Protein AF-A0A6L5FIC2-F1 (afdb_monomer_lite)

pLDDT: mean 86.9, std 14.46, range [40.75, 97.56]

Foldseek 3Di:
DDDCADPVRHHDDDDDPALLVQLLVLQVLLPDPPHDPVSSVVSPVSSLVSLQCCLQPVVVDDLDCVVVVVDDPVSSVSSVVSNDPPDD

Radius of gyration: 12.92 Å; chains: 1; bounding box: 26×31×33 Å

Sequence (88 aa):
MGSHRDERGEPLRVVATDPRVWFAHKLWLSKRMDRDPIKRKRDEAQAQTIGQVVAEHLPHLSFVQDQMRMLPKTVFDEAAPLFSTAGR

Secondary structure (DSSP, 8-state):
----B-TTSSBPP---S-HHHHHHHHHHHHT-TTS-HHHHHHHHHHHHHHHHHHHHH-TTS---TTT-TTS-HHHHHHHGGGS-----

Structure (mmCIF, N/CA/C/O backbone):
data_AF-A0A6L5FIC2-F1
#
_entry.id   AF-A0A6L5FIC2-F1
#
loop_
_atom_site.group_PDB
_atom_site.id
_atom_site.type_symbol
_atom_site.label_atom_id
_atom_site.label_alt_id
_atom_site.label_comp_id
_atom_site.label_asym_id
_atom_site.label_entity_id
_atom_site.label_seq_id
_atom_site.pdbx_PDB_ins_code
_atom_site.Cartn_x
_atom_site.Cartn_y
_atom_site.Cartn_z
_atom_site.occupancy
_atom_site.B_iso_or_equiv
_atom_site.auth_seq_id
_atom_site.auth_comp_id
_atom_site.auth_asym_id
_atom_site.auth_atom_id
_atom_site.pdbx_PDB_model_num
ATOM 1 N N . MET A 1 1 ? 5.003 15.861 -6.772 1.00 40.75 1 MET A N 1
ATOM 2 C CA . MET A 1 1 ? 3.590 15.954 -7.196 1.00 40.75 1 MET A CA 1
ATOM 3 C C . MET A 1 1 ? 3.495 15.499 -8.655 1.00 40.75 1 MET A C 1
ATOM 5 O O . MET A 1 1 ? 3.969 16.214 -9.525 1.00 40.75 1 MET A O 1
ATOM 9 N N . GLY A 1 2 ? 2.997 14.292 -8.927 1.00 43.56 2 GLY A N 1
ATOM 10 C CA . GLY A 1 2 ? 2.952 13.683 -10.272 1.00 43.56 2 GLY A CA 1
ATOM 11 C C . GLY A 1 2 ? 3.328 12.197 -10.197 1.00 43.56 2 GLY A C 1
ATOM 12 O O . GLY A 1 2 ? 4.300 11.873 -9.533 1.00 43.56 2 GLY A O 1
ATOM 13 N N . SER A 1 3 ? 2.624 11.232 -10.786 1.00 47.25 3 SER A N 1
ATOM 14 C CA . SER A 1 3 ? 1.558 11.277 -11.787 1.00 47.25 3 SER A CA 1
ATOM 15 C C . SER A 1 3 ? 0.741 9.978 -11.741 1.00 47.25 3 SER A C 1
ATOM 17 O O . SER A 1 3 ? 1.256 8.914 -12.081 1.00 47.25 3 SER A O 1
ATOM 19 N N . HIS A 1 4 ? -0.547 10.057 -11.409 1.00 54.25 4 HIS A N 1
ATOM 20 C CA . HIS A 1 4 ? -1.498 8.937 -11.551 1.00 54.25 4 HIS A CA 1
ATOM 21 C C . HIS A 1 4 ? -2.133 8.967 -12.938 1.00 54.25 4 HIS A C 1
ATOM 23 O O . HIS A 1 4 ? -3.351 8.880 -13.096 1.00 54.25 4 HIS A O 1
ATOM 29 N N . ARG A 1 5 ? -1.284 9.216 -13.933 1.00 55.41 5 ARG A N 1
ATOM 30 C CA . ARG A 1 5 ? -1.695 9.434 -15.305 1.00 55.41 5 ARG A CA 1
ATOM 31 C C . ARG A 1 5 ? -1.529 8.138 -16.090 1.00 55.41 5 ARG A C 1
ATOM 33 O O . ARG A 1 5 ? -0.589 7.379 -15.841 1.00 55.41 5 ARG A O 1
ATOM 40 N N . ASP A 1 6 ? -2.456 7.867 -16.994 1.00 63.94 6 ASP A N 1
ATOM 41 C CA . ASP A 1 6 ? -2.302 6.811 -17.986 1.00 63.94 6 ASP A CA 1
ATOM 42 C C . ASP A 1 6 ? -1.139 7.129 -18.951 1.00 63.94 6 ASP A C 1
ATOM 44 O O . ASP A 1 6 ? -0.449 8.144 -18.824 1.00 63.94 6 ASP A O 1
ATOM 48 N N . GLU A 1 7 ? -0.894 6.261 -19.933 1.00 64.75 7 GLU A N 1
ATOM 49 C CA . GLU A 1 7 ? 0.197 6.442 -20.906 1.00 64.75 7 GLU A CA 1
ATOM 50 C C . GLU A 1 7 ? 0.043 7.715 -21.766 1.00 64.75 7 GLU A C 1
ATOM 52 O O . GLU A 1 7 ? 0.966 8.083 -22.488 1.00 64.75 7 GLU A O 1
ATOM 57 N N . ARG A 1 8 ? -1.107 8.398 -21.673 1.00 66.31 8 ARG A N 1
ATOM 58 C CA . ARG A 1 8 ? -1.460 9.621 -22.399 1.00 66.31 8 ARG A CA 1
ATOM 59 C C . ARG A 1 8 ? -1.485 10.867 -21.514 1.00 66.31 8 ARG A C 1
ATOM 61 O O . ARG A 1 8 ? -1.646 11.960 -22.045 1.00 66.31 8 ARG A O 1
ATOM 68 N N . GLY A 1 9 ? -1.285 10.742 -20.202 1.00 66.62 9 GLY A N 1
ATOM 69 C CA . GLY A 1 9 ? -1.323 11.889 -19.297 1.00 66.62 9 GLY A CA 1
ATOM 70 C C . GLY A 1 9 ? -2.675 12.123 -18.609 1.00 66.62 9 GLY A C 1
ATOM 71 O O . GLY A 1 9 ? -2.800 13.111 -17.887 1.00 66.62 9 GLY A O 1
ATOM 72 N N . GLU A 1 10 ? -3.662 11.243 -18.763 1.00 73.81 10 GLU A N 1
ATOM 73 C CA . GLU A 1 10 ? -5.021 11.429 -18.230 1.00 73.81 10 GLU A CA 1
ATOM 74 C C . GLU A 1 10 ? -5.236 10.713 -16.888 1.00 73.81 10 GLU A C 1
ATOM 76 O O . GLU A 1 10 ? -4.558 9.721 -16.618 1.00 73.81 10 GLU A O 1
ATOM 81 N N . PRO A 1 11 ? -6.167 11.169 -16.024 1.00 70.75 11 PRO A N 1
ATOM 82 C CA . PRO A 1 11 ? -6.479 10.492 -14.767 1.00 70.75 11 PRO A CA 1
ATOM 83 C C . PRO A 1 11 ? -6.797 9.005 -14.968 1.00 70.75 11 PRO A C 1
ATOM 85 O O . PRO A 1 11 ? -7.726 8.637 -15.691 1.00 70.75 11 PRO A O 1
ATOM 88 N N . LEU A 1 12 ? -6.045 8.131 -14.296 1.00 73.38 12 LEU A N 1
ATOM 89 C CA . LEU A 1 12 ? -6.262 6.693 -14.389 1.00 73.38 12 LEU A CA 1
ATOM 90 C C . LEU A 1 12 ? -7.550 6.289 -13.660 1.00 73.38 12 LEU A C 1
ATOM 92 O O . LEU A 1 12 ? -7.639 6.377 -12.434 1.00 73.38 12 LEU A O 1
ATOM 96 N N . ARG A 1 13 ? -8.528 5.752 -14.398 1.00 78.50 13 ARG A N 1
ATOM 97 C CA . ARG A 1 13 ? -9.675 5.073 -13.784 1.00 78.50 13 ARG A CA 1
ATOM 98 C C . ARG A 1 13 ? -9.224 3.733 -13.199 1.00 78.50 13 ARG A C 1
ATOM 100 O O . ARG A 1 13 ? -8.790 2.847 -13.931 1.00 78.50 13 ARG A O 1
ATOM 107 N N . VAL A 1 14 ? -9.396 3.566 -11.890 1.00 76.56 14 VAL A N 1
ATOM 108 C CA . VAL A 1 14 ? -9.174 2.294 -11.189 1.00 76.56 14 VAL A CA 1
ATOM 109 C C . VAL A 1 14 ? -10.526 1.667 -10.865 1.00 76.56 14 VAL A C 1
ATOM 111 O O . VAL A 1 14 ? -11.352 2.278 -10.195 1.00 76.56 14 VAL A O 1
ATOM 114 N N . VAL A 1 15 ? -10.753 0.443 -11.346 1.00 77.81 15 VAL A N 1
ATOM 115 C CA . VAL A 1 15 ? -11.906 -0.383 -10.962 1.00 77.81 15 VAL A CA 1
ATOM 116 C C . VAL A 1 15 ? -11.366 -1.570 -10.174 1.00 77.81 15 VAL A C 1
ATOM 118 O O . VAL A 1 15 ? -10.638 -2.398 -10.719 1.00 77.81 15 VAL A O 1
ATOM 121 N N . ALA A 1 16 ? -11.682 -1.622 -8.884 1.00 79.81 16 ALA A N 1
ATOM 122 C CA . ALA A 1 16 ? -11.250 -2.677 -7.978 1.00 79.81 16 ALA A CA 1
ATOM 123 C C . ALA A 1 16 ? -12.356 -2.975 -6.962 1.00 79.81 16 ALA A C 1
ATOM 125 O O . ALA A 1 16 ? -12.987 -2.051 -6.457 1.00 79.81 16 ALA A O 1
ATOM 126 N N . THR A 1 17 ? -12.569 -4.257 -6.656 1.00 80.31 17 THR A N 1
ATOM 127 C CA . THR A 1 17 ? -13.583 -4.697 -5.683 1.00 80.31 17 THR A CA 1
ATOM 128 C C . THR A 1 17 ? -13.250 -4.240 -4.261 1.00 80.31 17 THR A C 1
ATOM 130 O O . THR A 1 17 ? -14.137 -3.798 -3.542 1.00 80.31 17 THR A O 1
ATOM 133 N N . ASP A 1 18 ? -11.973 -4.300 -3.870 1.00 92.81 18 ASP A N 1
ATOM 134 C CA . ASP A 1 18 ? -11.466 -3.687 -2.640 1.00 92.81 18 ASP A CA 1
ATOM 135 C C . ASP A 1 18 ? -10.152 -2.950 -2.961 1.00 92.81 18 ASP A C 1
ATOM 137 O O . ASP A 1 18 ? -9.159 -3.597 -3.328 1.00 92.81 18 ASP A O 1
ATOM 141 N N . PRO A 1 19 ? -10.111 -1.609 -2.857 1.00 94.19 19 PRO A N 1
ATOM 142 C CA . PRO A 1 19 ? -8.912 -0.844 -3.174 1.00 94.19 19 PRO A CA 1
ATOM 143 C C . PRO A 1 19 ? -7.753 -1.141 -2.209 1.00 94.19 19 PRO A C 1
ATOM 145 O O . PRO A 1 19 ? -6.596 -0.988 -2.604 1.00 94.19 19 PRO A O 1
ATOM 148 N N . ARG A 1 20 ? -8.032 -1.639 -0.993 1.00 95.62 20 ARG A N 1
ATOM 149 C CA . ARG A 1 20 ? -7.012 -2.042 -0.012 1.00 95.62 20 ARG A CA 1
ATOM 150 C C . ARG A 1 20 ? -6.206 -3.241 -0.486 1.00 95.62 20 ARG A C 1
ATOM 152 O O . ARG A 1 20 ? -4.978 -3.229 -0.498 1.00 95.62 20 ARG A O 1
ATOM 159 N N . VAL A 1 21 ? -6.916 -4.271 -0.936 1.00 95.69 21 VAL A N 1
ATOM 160 C CA . VAL A 1 21 ? -6.306 -5.478 -1.505 1.00 95.69 21 VAL A CA 1
ATOM 161 C C . VAL A 1 21 ? -5.568 -5.134 -2.794 1.00 95.69 21 VAL A C 1
ATOM 163 O O . VAL A 1 21 ? -4.481 -5.653 -3.052 1.00 95.69 21 VAL A O 1
ATOM 166 N N . TRP A 1 22 ? -6.138 -4.233 -3.598 1.00 95.88 22 TRP A N 1
ATOM 167 C CA . TRP A 1 22 ? -5.548 -3.825 -4.865 1.00 95.88 22 TRP A CA 1
ATOM 168 C C . TRP A 1 22 ? -4.162 -3.203 -4.688 1.00 95.88 22 TRP A C 1
ATOM 170 O O . TRP A 1 22 ? -3.220 -3.650 -5.346 1.00 95.88 22 TRP A O 1
ATOM 180 N N . PHE A 1 23 ? -4.000 -2.219 -3.793 1.00 96.56 23 PHE A N 1
ATOM 181 C CA . PHE A 1 23 ? -2.695 -1.574 -3.617 1.00 96.56 23 PHE A CA 1
ATOM 182 C C . PHE A 1 23 ? -1.662 -2.542 -3.024 1.00 96.56 23 PHE A C 1
ATOM 184 O O . PHE A 1 23 ? -0.514 -2.552 -3.470 1.00 96.56 23 PHE A O 1
ATOM 191 N N . ALA A 1 24 ? -2.070 -3.412 -2.093 1.00 97.06 24 ALA A N 1
ATOM 192 C CA . ALA A 1 24 ? -1.190 -4.424 -1.513 1.00 97.06 24 ALA A CA 1
ATOM 193 C C . ALA A 1 24 ? -0.686 -5.410 -2.582 1.00 97.06 24 ALA A C 1
ATOM 195 O O . ALA A 1 24 ? 0.507 -5.707 -2.663 1.00 97.06 24 ALA A O 1
ATOM 196 N N . HIS A 1 25 ? -1.573 -5.852 -3.476 1.00 95.94 25 HIS A N 1
ATOM 197 C CA . HIS A 1 25 ? -1.205 -6.705 -4.603 1.00 95.94 25 HIS A CA 1
ATOM 198 C C . HIS A 1 25 ? -0.279 -5.994 -5.601 1.00 95.94 25 HIS A C 1
ATOM 200 O O . HIS A 1 25 ? 0.656 -6.605 -6.118 1.00 95.94 25 HIS A O 1
ATOM 206 N N . LYS A 1 26 ? -0.497 -4.700 -5.863 1.00 96.38 26 LYS A N 1
ATOM 207 C CA . LYS A 1 26 ? 0.390 -3.900 -6.719 1.00 96.38 26 LYS A CA 1
ATOM 208 C C . LYS A 1 26 ? 1.796 -3.769 -6.141 1.00 96.38 26 LYS A C 1
ATOM 210 O O . LYS A 1 26 ? 2.7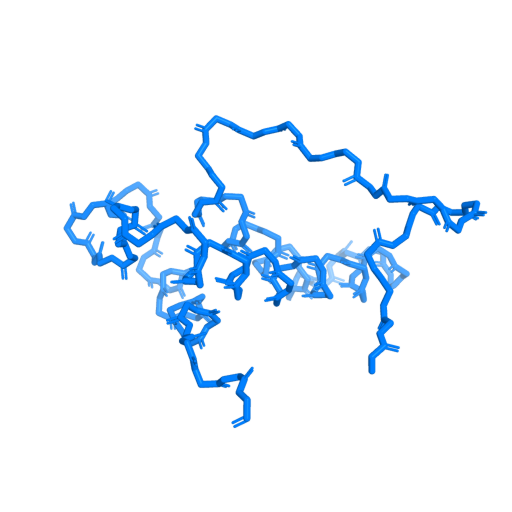60 -3.953 -6.882 1.00 96.38 26 LYS A O 1
ATOM 215 N N . LEU A 1 27 ? 1.914 -3.549 -4.833 1.00 97.56 27 LEU A N 1
ATOM 216 C CA . LEU A 1 27 ? 3.208 -3.536 -4.154 1.00 97.56 27 LEU A CA 1
ATOM 217 C C . LEU A 1 27 ? 3.894 -4.904 -4.227 1.00 97.56 27 LEU A C 1
ATOM 219 O O . LEU A 1 27 ? 5.088 -4.992 -4.493 1.00 97.56 27 LEU A O 1
ATOM 223 N N . TRP A 1 28 ? 3.145 -5.987 -4.029 1.00 97.06 28 TRP A N 1
ATOM 224 C CA . TRP A 1 28 ? 3.700 -7.330 -4.167 1.00 97.06 28 TRP A CA 1
ATOM 225 C C . TRP A 1 28 ? 4.198 -7.602 -5.598 1.00 97.06 28 TRP A C 1
ATOM 227 O O . TRP A 1 28 ? 5.310 -8.098 -5.784 1.00 97.06 28 TRP A O 1
ATOM 237 N N . LEU A 1 29 ? 3.427 -7.217 -6.623 1.00 96.38 29 LEU A N 1
ATOM 238 C CA . LEU A 1 29 ? 3.834 -7.350 -8.026 1.00 96.38 29 LEU A CA 1
ATOM 239 C C . LEU A 1 29 ? 5.103 -6.557 -8.352 1.00 96.38 29 LEU A C 1
ATOM 241 O O . LEU A 1 29 ? 5.923 -7.041 -9.134 1.00 96.38 29 LEU A O 1
ATOM 245 N N . SER A 1 30 ? 5.284 -5.367 -7.770 1.00 96.69 30 SER A N 1
ATOM 2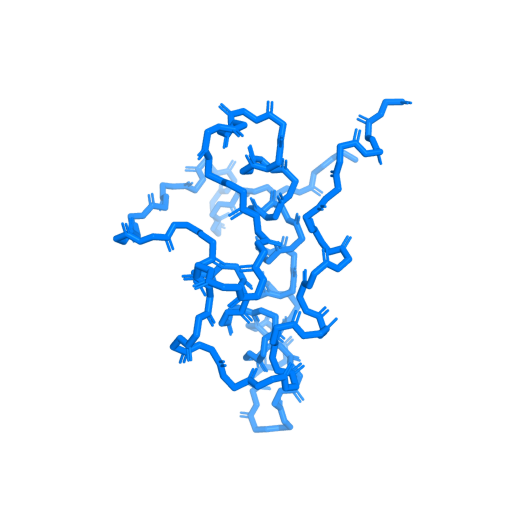46 C CA . SER A 1 30 ? 6.472 -4.545 -8.024 1.00 96.69 30 SER A CA 1
ATOM 247 C C . SER A 1 30 ? 7.756 -5.135 -7.429 1.00 96.69 30 SER A C 1
ATOM 249 O O . SER A 1 30 ? 8.853 -4.771 -7.844 1.00 96.69 30 SER A O 1
ATOM 251 N N . LYS A 1 31 ? 7.653 -6.088 -6.500 1.00 95.25 31 LYS A N 1
ATOM 252 C CA . LYS A 1 31 ? 8.812 -6.770 -5.904 1.00 95.25 31 LYS A CA 1
ATOM 253 C C . LYS A 1 31 ? 9.193 -8.061 -6.620 1.00 95.25 31 LYS A C 1
ATOM 255 O O . LYS A 1 31 ? 10.228 -8.650 -6.316 1.00 95.25 31 LYS A O 1
ATOM 260 N N . ARG A 1 32 ? 8.384 -8.517 -7.578 1.00 95.00 32 ARG A N 1
ATOM 261 C CA . ARG A 1 32 ? 8.666 -9.752 -8.306 1.00 95.00 32 ARG A CA 1
ATOM 262 C C . ARG A 1 32 ? 9.844 -9.579 -9.268 1.00 95.00 32 ARG A C 1
ATOM 264 O O . ARG A 1 32 ? 9.872 -8.655 -10.078 1.00 95.00 32 ARG A O 1
ATOM 271 N N . MET A 1 33 ? 10.786 -10.519 -9.213 1.00 90.12 33 MET A N 1
ATOM 272 C CA . MET A 1 33 ? 11.986 -10.519 -10.060 1.00 90.12 33 MET A CA 1
ATOM 273 C C . MET A 1 33 ? 11.682 -10.743 -11.546 1.00 90.12 33 MET A C 1
ATOM 275 O O . MET A 1 33 ? 12.413 -10.250 -12.397 1.00 90.12 33 MET A O 1
ATOM 279 N N . ASP A 1 34 ? 10.595 -11.452 -11.853 1.00 93.88 34 ASP A N 1
ATOM 280 C CA . ASP A 1 34 ? 10.124 -11.730 -13.214 1.00 93.88 34 ASP A CA 1
ATOM 281 C C . ASP A 1 34 ? 9.227 -10.615 -13.785 1.00 93.88 34 ASP A C 1
ATOM 283 O O . ASP A 1 34 ? 8.696 -10.737 -14.891 1.00 93.88 34 ASP A O 1
ATOM 287 N N . ARG A 1 35 ? 9.033 -9.514 -13.045 1.00 93.62 35 ARG A N 1
ATOM 288 C CA . ARG A 1 35 ? 8.203 -8.397 -13.494 1.00 93.62 35 ARG A CA 1
ATOM 289 C C . ARG A 1 35 ? 8.962 -7.526 -14.487 1.00 93.62 35 ARG A C 1
ATOM 291 O O . ARG A 1 35 ? 10.066 -7.067 -14.207 1.00 93.62 35 ARG A O 1
ATOM 298 N N . ASP A 1 36 ? 8.308 -7.220 -15.607 1.00 95.12 36 ASP A N 1
ATOM 299 C CA . ASP A 1 36 ? 8.799 -6.235 -16.573 1.00 95.12 36 ASP A CA 1
ATOM 300 C C . ASP A 1 36 ? 9.234 -4.927 -15.866 1.00 95.12 36 ASP A C 1
ATOM 302 O O . ASP A 1 36 ? 8.440 -4.372 -15.096 1.00 95.12 36 ASP A O 1
ATOM 306 N N . PRO A 1 37 ? 10.454 -4.408 -16.110 1.00 91.56 37 PRO A N 1
ATOM 307 C CA . PRO A 1 37 ? 10.997 -3.272 -15.363 1.00 91.56 37 PRO A CA 1
ATOM 308 C C . PRO A 1 37 ? 10.157 -1.991 -15.428 1.00 91.56 37 PRO A C 1
ATOM 310 O O . PRO A 1 37 ? 10.119 -1.236 -14.452 1.00 91.56 37 PRO A O 1
ATOM 313 N N . ILE A 1 38 ? 9.481 -1.729 -16.553 1.00 91.00 38 ILE A N 1
ATOM 314 C CA . ILE A 1 38 ? 8.627 -0.545 -16.723 1.00 91.00 38 ILE A CA 1
ATOM 315 C C . ILE A 1 38 ? 7.338 -0.732 -15.922 1.00 91.00 38 ILE A C 1
ATOM 317 O O . ILE A 1 38 ? 6.946 0.148 -15.150 1.00 91.00 38 ILE A O 1
ATOM 321 N N . LYS A 1 39 ? 6.702 -1.904 -16.042 1.00 90.75 39 LYS A N 1
ATOM 322 C CA . LYS A 1 39 ? 5.505 -2.246 -15.259 1.00 90.75 39 LYS A CA 1
ATOM 323 C C . LYS A 1 39 ? 5.798 -2.261 -13.762 1.00 90.75 39 LYS A C 1
ATOM 325 O O . LYS A 1 39 ? 4.957 -1.810 -12.998 1.00 90.75 39 LYS A O 1
ATOM 330 N N . ARG A 1 40 ? 6.997 -2.684 -13.356 1.00 93.12 40 ARG A N 1
ATOM 331 C CA . ARG A 1 40 ? 7.448 -2.714 -11.961 1.00 93.12 40 ARG A CA 1
ATOM 332 C C . ARG A 1 40 ? 7.381 -1.339 -11.297 1.00 93.12 40 ARG A C 1
ATOM 334 O O . ARG A 1 40 ? 6.725 -1.190 -10.272 1.00 93.12 40 ARG A O 1
ATOM 341 N N . LYS A 1 41 ? 7.999 -0.328 -11.921 1.00 92.75 41 LYS A N 1
ATOM 342 C CA . LYS A 1 41 ? 7.968 1.063 -11.429 1.00 92.75 41 LYS A CA 1
ATOM 343 C C . LYS A 1 41 ? 6.539 1.607 -11.365 1.00 92.75 41 LYS A C 1
ATOM 345 O O . LYS A 1 41 ? 6.176 2.303 -10.422 1.00 92.75 41 LYS A O 1
ATOM 350 N N . ARG A 1 42 ? 5.717 1.276 -12.366 1.00 92.31 42 ARG A N 1
ATOM 351 C CA . ARG A 1 42 ? 4.313 1.700 -12.421 1.00 92.31 42 ARG A CA 1
ATOM 352 C C . ARG A 1 42 ? 3.472 1.058 -11.318 1.00 92.31 42 ARG A C 1
ATOM 354 O O . ARG A 1 42 ? 2.678 1.756 -10.699 1.00 92.31 42 ARG A O 1
ATOM 361 N N . ASP A 1 43 ? 3.632 -0.242 -11.085 1.00 95.44 43 ASP A N 1
ATOM 362 C CA . ASP A 1 43 ? 2.910 -0.976 -10.043 1.00 95.44 43 ASP A CA 1
ATOM 363 C C . ASP A 1 43 ? 3.257 -0.418 -8.650 1.00 95.44 43 ASP A C 1
ATOM 365 O O . ASP A 1 43 ? 2.358 -0.201 -7.842 1.00 95.44 43 ASP A O 1
ATOM 369 N N . GLU A 1 44 ? 4.528 -0.085 -8.398 1.00 95.25 44 GLU A N 1
ATOM 370 C CA . GLU A 1 44 ? 4.961 0.560 -7.150 1.00 95.25 44 GLU A CA 1
ATOM 371 C C . GLU A 1 44 ? 4.331 1.946 -6.960 1.00 95.25 44 GLU A C 1
ATOM 373 O O . GLU A 1 44 ? 3.720 2.208 -5.923 1.00 95.25 44 GLU A O 1
ATOM 378 N N . ALA A 1 45 ? 4.411 2.813 -7.975 1.00 93.62 45 ALA A N 1
ATOM 379 C CA . ALA A 1 45 ? 3.809 4.143 -7.914 1.00 93.62 45 ALA A CA 1
ATOM 380 C C . ALA A 1 45 ? 2.292 4.057 -7.680 1.00 93.62 45 ALA A C 1
ATOM 382 O O . ALA A 1 45 ? 1.741 4.779 -6.850 1.00 93.62 45 ALA A O 1
ATOM 383 N N . GLN A 1 46 ? 1.613 3.139 -8.371 1.00 94.06 46 GLN A N 1
ATOM 384 C CA . GLN A 1 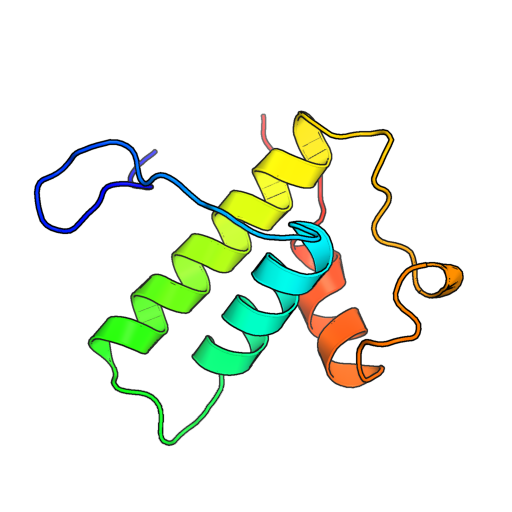46 ? 0.188 2.876 -8.185 1.00 94.06 46 GLN A CA 1
ATOM 385 C C . GLN A 1 46 ? -0.139 2.401 -6.764 1.00 94.06 46 GLN A C 1
ATOM 387 O O . GLN A 1 46 ? -1.115 2.874 -6.186 1.00 94.06 46 GLN A O 1
ATOM 392 N N . ALA A 1 47 ? 0.666 1.503 -6.192 1.00 96.25 47 ALA A N 1
ATOM 393 C CA . ALA A 1 47 ? 0.467 1.018 -4.831 1.00 96.25 47 ALA A CA 1
ATOM 394 C C . ALA A 1 47 ? 0.580 2.147 -3.798 1.00 96.25 47 ALA A C 1
ATOM 396 O O . ALA A 1 47 ? -0.313 2.308 -2.971 1.00 96.25 47 ALA A O 1
ATOM 397 N N . GLN A 1 48 ? 1.637 2.961 -3.887 1.00 95.38 48 GLN A N 1
ATOM 398 C CA . GLN A 1 48 ? 1.854 4.104 -2.992 1.00 95.38 48 GLN A CA 1
ATOM 399 C C . GLN A 1 48 ? 0.696 5.103 -3.078 1.00 95.38 48 GLN A C 1
ATOM 401 O O . GLN A 1 48 ? 0.120 5.488 -2.066 1.00 95.38 48 GLN A O 1
ATOM 406 N N . THR A 1 49 ? 0.307 5.447 -4.305 1.00 93.69 49 THR A N 1
ATOM 407 C CA . THR A 1 49 ? -0.811 6.354 -4.580 1.00 93.69 49 THR A CA 1
ATOM 408 C C . THR A 1 49 ? -2.100 5.884 -3.934 1.00 93.69 49 THR A C 1
ATOM 410 O O . THR A 1 49 ? -2.754 6.630 -3.213 1.00 93.69 49 THR A O 1
ATOM 413 N N . ILE A 1 50 ? -2.520 4.661 -4.266 1.00 94.12 50 ILE A N 1
ATOM 414 C CA . ILE A 1 50 ? -3.833 4.185 -3.855 1.00 94.12 50 ILE A CA 1
ATOM 415 C C . ILE A 1 50 ? -3.832 3.918 -2.351 1.00 94.12 50 ILE A C 1
ATOM 417 O O . ILE A 1 50 ? -4.838 4.203 -1.715 1.00 94.12 50 ILE A O 1
ATOM 421 N N . GLY A 1 51 ? -2.711 3.488 -1.760 1.00 95.25 51 GLY A N 1
ATOM 422 C CA . GLY A 1 51 ? -2.559 3.407 -0.304 1.00 95.25 51 GLY A CA 1
ATOM 423 C C . GLY A 1 51 ? -2.876 4.736 0.393 1.00 95.25 51 GLY A C 1
ATOM 424 O O . GLY A 1 51 ? -3.722 4.766 1.287 1.00 95.25 51 GLY A O 1
ATOM 425 N N . GLN A 1 52 ? -2.290 5.837 -0.089 1.00 94.06 52 GLN A N 1
ATOM 426 C CA . GLN A 1 52 ? -2.547 7.189 0.423 1.00 94.06 52 GLN A CA 1
ATOM 427 C C . GLN A 1 52 ? -3.992 7.638 0.179 1.00 94.06 52 GLN A C 1
ATOM 429 O O . GLN A 1 52 ? -4.675 8.044 1.112 1.00 94.06 52 GLN A O 1
ATOM 434 N N . VAL A 1 53 ? -4.504 7.490 -1.050 1.00 93.25 53 VAL A N 1
ATOM 435 C CA . VAL A 1 53 ? -5.885 7.875 -1.398 1.00 93.25 53 VAL A CA 1
ATOM 436 C C . VAL A 1 53 ? -6.904 7.144 -0.527 1.00 93.25 53 VAL A C 1
ATOM 438 O O . VAL A 1 53 ? -7.866 7.754 -0.067 1.00 93.25 53 VAL A O 1
ATOM 441 N N . VAL A 1 54 ? -6.716 5.845 -0.285 1.00 94.38 54 VAL A N 1
ATOM 442 C CA . VAL A 1 54 ? -7.624 5.075 0.573 1.00 94.38 54 VAL A CA 1
ATOM 443 C C . VAL A 1 54 ? -7.501 5.543 2.025 1.00 94.38 54 VAL A C 1
ATOM 445 O O . VAL A 1 54 ? -8.529 5.756 2.663 1.00 94.38 54 VAL A O 1
ATOM 448 N N . ALA A 1 55 ? -6.283 5.758 2.533 1.00 94.25 55 ALA A N 1
ATOM 449 C CA . ALA A 1 55 ? -6.070 6.240 3.898 1.00 94.25 55 ALA A CA 1
ATOM 450 C C . ALA A 1 55 ? -6.692 7.628 4.141 1.00 94.25 55 ALA A C 1
ATOM 452 O O . ALA A 1 55 ? -7.293 7.860 5.188 1.00 94.25 55 ALA A O 1
ATOM 453 N N . GLU A 1 56 ? -6.582 8.540 3.174 1.00 94.44 56 GLU A N 1
ATOM 454 C CA . GLU A 1 56 ? -7.043 9.927 3.296 1.00 94.44 56 GLU A CA 1
ATOM 455 C C . GLU A 1 56 ? -8.533 10.103 2.985 1.00 94.44 56 GLU A C 1
ATOM 457 O O . GLU A 1 56 ? -9.225 10.864 3.663 1.00 94.44 56 GLU A O 1
ATOM 462 N N . HIS A 1 57 ? -9.041 9.419 1.958 1.00 93.31 57 HIS A N 1
ATOM 463 C CA . HIS A 1 57 ? -10.382 9.670 1.424 1.00 93.31 57 HIS A CA 1
ATOM 464 C C . HIS A 1 57 ? -11.396 8.569 1.734 1.00 93.31 57 HIS A C 1
ATOM 466 O O . HIS A 1 57 ? -12.598 8.806 1.608 1.00 93.31 57 HIS A O 1
ATOM 472 N N . LEU A 1 58 ? -10.955 7.384 2.167 1.00 92.50 58 LEU A N 1
ATOM 473 C CA . LEU A 1 58 ? -11.830 6.263 2.522 1.00 92.50 58 LEU A CA 1
ATOM 474 C C . LEU A 1 58 ? -11.568 5.789 3.965 1.00 92.50 58 LEU A C 1
ATOM 476 O O . LEU A 1 58 ? -11.297 4.610 4.183 1.00 92.50 58 LEU A O 1
ATOM 480 N N . PRO A 1 59 ? -11.710 6.663 4.982 1.00 88.88 59 PRO A N 1
ATOM 481 C CA . PRO A 1 59 ? -11.328 6.351 6.366 1.00 88.88 59 PRO A CA 1
ATOM 482 C C . PRO A 1 59 ? -12.138 5.210 7.005 1.00 88.88 59 PRO A C 1
ATOM 484 O O . PRO A 1 59 ? -11.713 4.622 7.995 1.00 88.88 59 PRO A O 1
ATOM 487 N N . HIS A 1 60 ? -13.301 4.868 6.442 1.00 91.50 60 HIS A N 1
ATOM 488 C CA . HIS A 1 60 ? -14.100 3.714 6.863 1.00 91.50 60 HIS A CA 1
ATOM 489 C C . HIS A 1 60 ? -13.493 2.367 6.423 1.00 91.50 60 HIS A C 1
ATOM 491 O O . HIS A 1 60 ? -13.860 1.325 6.962 1.00 91.50 60 HIS A O 1
ATOM 497 N N . LEU A 1 61 ? -12.560 2.372 5.464 1.00 93.12 61 LEU A N 1
ATOM 498 C CA . LEU A 1 61 ? -11.818 1.201 5.002 1.00 93.12 61 LEU A CA 1
ATOM 499 C C . LEU A 1 61 ? -10.451 1.142 5.690 1.00 93.12 61 LEU A C 1
ATOM 501 O O . LEU A 1 61 ? -9.420 1.421 5.081 1.00 93.12 61 LEU A O 1
ATOM 505 N N . SER A 1 62 ? -10.424 0.746 6.963 1.00 91.69 62 SER A N 1
ATOM 506 C CA . SER A 1 62 ? -9.159 0.579 7.683 1.00 91.69 62 SER A CA 1
ATOM 507 C C . SER A 1 62 ? -8.311 -0.558 7.098 1.00 91.69 62 SER A C 1
ATOM 509 O O . SER A 1 62 ? -8.831 -1.563 6.597 1.00 91.69 62 SER A O 1
ATOM 511 N N . PHE A 1 63 ? -6.987 -0.410 7.163 1.00 94.50 63 PHE A N 1
ATOM 512 C CA . PHE A 1 63 ? -6.033 -1.444 6.763 1.00 94.50 63 PHE A CA 1
ATOM 513 C C . PHE A 1 63 ? -5.465 -2.155 7.995 1.00 94.50 63 PHE A C 1
ATOM 515 O O . PHE A 1 63 ? -4.337 -1.921 8.418 1.00 94.50 63 PHE A O 1
ATOM 522 N N . VAL A 1 64 ? -6.284 -3.011 8.608 1.00 94.31 64 VAL A N 1
ATOM 523 C CA . VAL A 1 64 ? -5.911 -3.797 9.796 1.00 94.31 64 VAL A CA 1
ATOM 524 C C . VAL A 1 64 ? -5.923 -5.289 9.489 1.00 94.31 64 VAL A C 1
ATOM 526 O O . VAL A 1 64 ? -6.726 -5.758 8.678 1.00 94.31 64 VAL A O 1
ATOM 529 N N . GLN A 1 65 ? -5.054 -6.047 10.162 1.00 89.94 65 GLN A N 1
ATOM 530 C CA . GLN A 1 65 ? -4.827 -7.465 9.869 1.00 89.94 65 GLN A CA 1
ATOM 531 C C . GLN A 1 65 ? -6.114 -8.303 9.948 1.00 89.94 65 GLN A C 1
ATOM 533 O O . GLN A 1 65 ? -6.328 -9.177 9.112 1.00 89.94 65 GLN A O 1
ATOM 538 N N . ASP A 1 66 ? -7.009 -7.999 10.891 1.00 92.94 66 ASP A N 1
ATOM 539 C CA . ASP A 1 66 ? -8.279 -8.717 11.047 1.00 92.94 66 ASP A CA 1
ATOM 540 C C . ASP A 1 66 ? -9.227 -8.580 9.856 1.00 92.94 66 ASP A C 1
ATOM 542 O O . ASP A 1 66 ? -9.975 -9.511 9.558 1.00 92.94 66 ASP A O 1
ATOM 546 N N . GLN A 1 67 ? -9.183 -7.450 9.153 1.00 92.12 67 GLN A N 1
ATOM 547 C CA . GLN A 1 67 ? -9.977 -7.243 7.942 1.00 92.12 67 GLN A CA 1
ATOM 548 C C . GLN A 1 67 ? -9.255 -7.766 6.698 1.00 92.12 67 GLN A C 1
ATOM 550 O O . GLN A 1 67 ? -9.899 -8.090 5.705 1.00 92.12 67 GLN A O 1
ATOM 555 N N . MET A 1 68 ? -7.926 -7.881 6.760 1.00 95.38 68 MET A N 1
ATOM 556 C CA . MET A 1 68 ? -7.053 -8.248 5.645 1.00 95.38 68 MET A CA 1
ATOM 557 C C . MET A 1 68 ? -6.581 -9.713 5.698 1.00 95.38 68 MET A C 1
ATOM 559 O O . MET A 1 68 ? -5.533 -10.047 5.152 1.00 95.38 68 MET A O 1
ATOM 563 N N . ARG A 1 69 ? -7.347 -10.614 6.328 1.00 93.12 69 ARG A N 1
ATOM 564 C CA . ARG A 1 69 ? -6.974 -12.035 6.533 1.00 93.12 69 ARG A CA 1
ATOM 565 C C . ARG A 1 69 ? -6.741 -12.831 5.245 1.00 93.12 69 ARG A C 1
ATOM 567 O O . ARG A 1 69 ? -6.093 -13.870 5.281 1.00 93.12 69 ARG A O 1
ATOM 574 N N . MET A 1 70 ? -7.280 -12.362 4.121 1.00 93.25 70 MET A N 1
ATOM 575 C CA . MET A 1 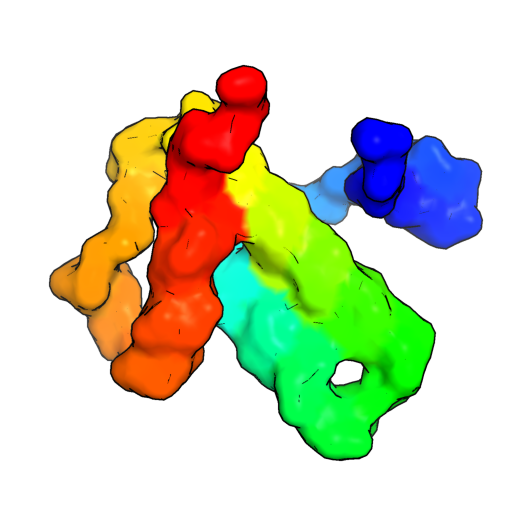70 ? -7.050 -12.946 2.798 1.00 93.25 70 MET A CA 1
ATOM 576 C C . MET A 1 70 ? -5.651 -12.648 2.243 1.00 93.25 70 MET A C 1
ATOM 578 O O . MET A 1 70 ? -5.199 -13.343 1.335 1.00 93.25 70 MET A O 1
ATOM 582 N N . LEU A 1 71 ? -4.972 -11.616 2.752 1.00 94.31 71 LEU A N 1
ATOM 583 C CA . LEU A 1 71 ? -3.599 -11.315 2.373 1.00 94.31 71 LEU A CA 1
ATOM 584 C C . LEU A 1 71 ? -2.643 -12.228 3.153 1.00 94.31 71 LEU A C 1
ATOM 586 O O . LEU A 1 71 ? -2.764 -12.344 4.375 1.00 94.31 71 LEU A O 1
ATOM 590 N N . PRO A 1 72 ? -1.639 -12.832 2.490 1.00 95.81 72 PRO A N 1
ATOM 591 C CA . PRO A 1 72 ? -0.515 -13.423 3.200 1.00 95.81 72 PRO A CA 1
ATOM 592 C C . PRO A 1 72 ? 0.107 -12.395 4.149 1.00 95.81 72 PRO A C 1
ATOM 594 O O . PRO A 1 72 ? 0.251 -11.226 3.784 1.00 95.81 72 PRO A O 1
ATOM 597 N N . LYS A 1 73 ? 0.518 -12.830 5.348 1.00 95.25 73 LYS A N 1
ATOM 598 C CA . LYS A 1 73 ? 1.042 -11.922 6.384 1.00 95.25 73 LYS A CA 1
ATOM 599 C C . LYS A 1 73 ? 2.176 -11.033 5.862 1.00 95.25 73 LYS A C 1
ATOM 601 O O . LYS A 1 73 ? 2.186 -9.841 6.129 1.00 95.25 73 LYS A O 1
ATOM 606 N N . THR A 1 74 ? 3.081 -11.598 5.068 1.00 96.56 74 THR A N 1
ATOM 607 C CA . THR A 1 74 ? 4.202 -10.865 4.466 1.00 96.56 74 THR A CA 1
ATOM 608 C C . THR A 1 74 ? 3.734 -9.730 3.556 1.00 96.56 74 THR A C 1
ATOM 610 O O . THR A 1 74 ? 4.248 -8.623 3.646 1.00 96.56 74 THR A O 1
ATOM 613 N N . VAL A 1 75 ? 2.711 -9.968 2.731 1.00 96.56 75 VAL A N 1
ATOM 614 C CA . VAL A 1 75 ? 2.127 -8.942 1.853 1.00 96.56 75 VAL A CA 1
ATOM 615 C C . VAL A 1 75 ? 1.438 -7.853 2.676 1.00 96.56 75 VAL A C 1
ATOM 617 O O . VAL A 1 75 ? 1.568 -6.676 2.352 1.00 96.56 75 VAL A O 1
ATOM 620 N N . PHE A 1 76 ? 0.734 -8.228 3.748 1.00 97.06 76 PHE A N 1
ATOM 621 C CA . PHE A 1 76 ? 0.122 -7.263 4.662 1.00 97.06 76 PHE A CA 1
ATOM 622 C C . PHE A 1 76 ? 1.175 -6.376 5.339 1.00 97.06 76 PHE A C 1
ATOM 624 O O . PHE A 1 76 ? 1.074 -5.155 5.255 1.00 97.06 76 PHE A O 1
ATOM 631 N N . ASP A 1 77 ? 2.191 -6.978 5.961 1.00 96.88 77 ASP A N 1
ATOM 632 C CA . ASP A 1 77 ? 3.235 -6.260 6.701 1.00 96.88 77 ASP A CA 1
ATOM 633 C C . ASP A 1 77 ? 3.991 -5.279 5.794 1.00 96.88 77 ASP A C 1
ATOM 635 O O . ASP A 1 77 ? 4.297 -4.157 6.189 1.00 96.88 77 ASP A O 1
ATOM 639 N N . GLU A 1 78 ? 4.263 -5.686 4.554 1.00 96.50 78 GLU A N 1
ATOM 640 C CA . GLU A 1 78 ? 4.932 -4.843 3.568 1.00 96.50 78 GLU A CA 1
ATOM 641 C C . GLU A 1 78 ? 4.063 -3.685 3.067 1.00 96.50 78 GLU A C 1
ATOM 643 O O . GLU A 1 78 ? 4.595 -2.626 2.736 1.00 96.50 78 GLU A O 1
ATOM 648 N N . ALA A 1 79 ? 2.748 -3.891 2.965 1.00 96.75 79 ALA A N 1
ATOM 649 C CA . ALA A 1 79 ? 1.810 -2.911 2.426 1.00 96.75 79 ALA A CA 1
ATOM 650 C C . ALA A 1 79 ? 1.271 -1.947 3.491 1.00 96.75 79 ALA A C 1
ATOM 652 O O . ALA A 1 79 ? 0.922 -0.816 3.154 1.00 96.75 79 ALA A O 1
ATOM 653 N N . ALA A 1 80 ? 1.233 -2.355 4.762 1.00 95.88 80 ALA A N 1
ATOM 654 C CA . ALA A 1 80 ? 0.705 -1.556 5.865 1.00 95.88 80 ALA A CA 1
ATOM 655 C C . ALA A 1 80 ? 1.317 -0.142 5.970 1.00 95.88 80 ALA A C 1
ATOM 657 O O . ALA A 1 80 ? 0.548 0.798 6.166 1.00 95.88 80 ALA A O 1
ATOM 658 N N . PRO A 1 81 ? 2.632 0.079 5.755 1.00 95.31 81 PRO A N 1
ATOM 659 C CA . PRO A 1 81 ? 3.210 1.424 5.777 1.00 95.31 81 PRO A CA 1
ATOM 660 C C . PRO A 1 81 ? 2.672 2.369 4.694 1.00 95.31 81 PRO A C 1
ATOM 662 O O . PRO A 1 81 ? 2.743 3.584 4.862 1.00 95.31 81 PRO A O 1
ATOM 665 N N . LEU A 1 82 ? 2.139 1.838 3.584 1.00 94.62 82 LEU A N 1
ATOM 666 C CA . LEU A 1 82 ? 1.527 2.655 2.528 1.00 94.62 82 LEU A CA 1
ATOM 667 C C . LEU A 1 82 ? 0.145 3.183 2.925 1.00 94.62 82 LEU A C 1
ATOM 669 O O . LEU A 1 82 ? -0.343 4.132 2.315 1.00 94.62 82 LEU A O 1
ATOM 673 N N . PHE A 1 83 ? -0.481 2.586 3.941 1.00 92.75 83 PHE A N 1
ATOM 67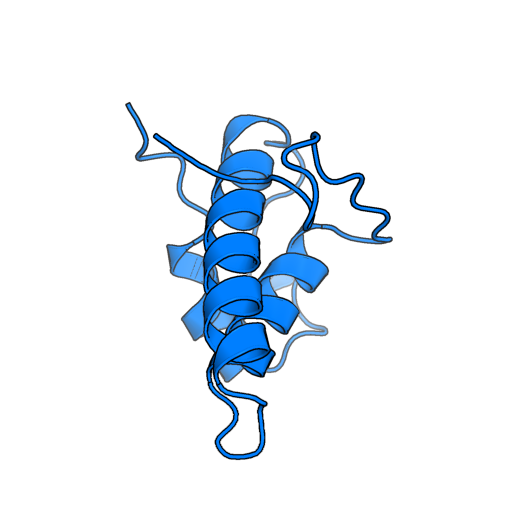4 C CA . PHE A 1 83 ? -1.726 3.064 4.523 1.00 92.75 83 PHE A CA 1
ATOM 675 C C . PHE A 1 83 ? -1.419 4.078 5.631 1.00 92.75 83 PHE A C 1
ATOM 677 O O . PHE A 1 83 ? -1.485 3.780 6.822 1.00 92.75 83 PHE A O 1
ATOM 684 N N . SER A 1 84 ? -1.032 5.286 5.232 1.00 81.81 84 SER A N 1
ATOM 685 C CA . SER A 1 84 ? -0.711 6.371 6.156 1.00 81.81 84 SER A CA 1
ATOM 686 C C . SER A 1 84 ? -1.313 7.680 5.671 1.00 81.81 84 SER A C 1
ATOM 688 O O . SER A 1 84 ? -1.242 8.002 4.490 1.00 81.81 84 SER A O 1
ATOM 690 N N . THR A 1 85 ? -1.867 8.448 6.608 1.00 66.25 85 THR A N 1
ATOM 691 C CA . THR A 1 85 ? -2.358 9.815 6.385 1.00 66.25 85 THR A CA 1
ATOM 692 C C . THR A 1 85 ? -1.255 10.867 6.562 1.00 66.25 85 THR A C 1
ATOM 694 O O . THR A 1 85 ? -1.545 12.063 6.588 1.00 66.25 85 THR A O 1
ATOM 697 N N . ALA A 1 86 ? 0.006 10.454 6.759 1.00 58.16 86 ALA A N 1
ATOM 698 C CA . ALA A 1 86 ? 1.148 11.358 6.899 1.00 58.16 86 ALA A CA 1
ATOM 699 C C . ALA A 1 86 ? 1.545 11.922 5.524 1.00 58.16 86 ALA A C 1
ATOM 701 O O . ALA A 1 86 ? 2.503 11.474 4.897 1.00 58.16 86 ALA A O 1
ATOM 702 N N . GLY A 1 87 ? 0.753 12.877 5.042 1.00 55.12 87 GLY A N 1
ATOM 703 C CA . GLY A 1 87 ? 0.865 13.439 3.700 1.00 55.12 87 GLY A CA 1
ATOM 704 C C . GLY A 1 87 ? 0.329 14.864 3.592 1.00 55.12 87 GLY A C 1
ATOM 705 O O . GLY A 1 87 ? -0.413 15.159 2.663 1.00 55.12 87 GLY A O 1
ATOM 706 N N . ARG A 1 88 ? 0.688 15.755 4.527 1.00 45.12 88 ARG A N 1
ATOM 707 C CA . ARG A 1 88 ? 0.712 17.212 4.302 1.00 45.12 88 ARG A CA 1
ATOM 708 C C . ARG A 1 88 ? 1.9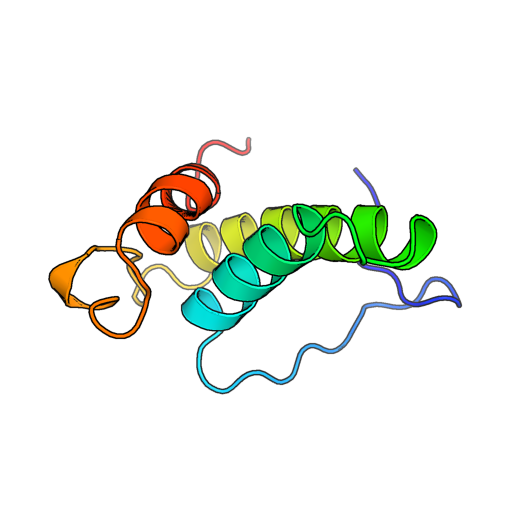06 17.843 4.997 1.00 45.12 88 ARG A C 1
ATOM 710 O O . ARG A 1 88 ? 2.099 17.531 6.191 1.00 45.12 88 ARG A O 1
#